Protein AF-A0A976H046-F1 (afdb_monomer_lite)

Secondary structure (DSSP, 8-state):
------S-TTS-TT--HHHHHHHHHHHHHHTT--HHHHHHHHHHHHHHHHHHTTS-SS---

Structure (mmCIF, N/CA/C/O backbone):
data_AF-A0A976H046-F1
#
_entry.id   AF-A0A976H046-F1
#
loop_
_atom_site.group_PDB
_atom_site.id
_atom_site.type_symbol
_atom_site.label_atom_id
_atom_site.label_alt_id
_atom_site.label_comp_id
_atom_site.label_asym_id
_atom_site.label_entity_id
_atom_site.label_seq_id
_atom_site.pdbx_PDB_ins_code
_atom_site.Cartn_x
_atom_site.Cartn_y
_atom_site.Cartn_z
_atom_site.occupancy
_atom_site.B_iso_or_equiv
_atom_site.auth_seq_id
_atom_site.auth_comp_id
_atom_site.auth_asym_id
_atom_site.auth_atom_id
_atom_site.pdbx_PDB_model_num
ATOM 1 N N . GLY A 1 1 ? 28.124 -23.713 8.964 1.00 44.00 1 GLY A N 1
ATOM 2 C CA . GLY A 1 1 ? 28.107 -22.303 8.515 1.00 44.00 1 GLY A CA 1
ATOM 3 C C . GLY A 1 1 ? 26.864 -22.100 7.673 1.00 44.00 1 GLY A C 1
ATOM 4 O O . GLY A 1 1 ? 26.480 -23.045 7.014 1.00 44.00 1 GLY A O 1
ATOM 5 N N . ALA A 1 2 ? 26.150 -20.984 7.684 1.00 37.03 2 ALA A N 1
ATOM 6 C CA . ALA A 1 2 ? 26.395 -19.671 8.262 1.00 37.03 2 ALA A CA 1
ATOM 7 C C . ALA A 1 2 ? 25.340 -19.331 9.332 1.00 37.03 2 ALA A C 1
ATOM 9 O O . ALA A 1 2 ? 24.329 -20.010 9.474 1.00 37.03 2 ALA A O 1
ATOM 10 N N . LYS A 1 3 ? 25.622 -18.288 10.111 1.00 43.00 3 LYS A N 1
ATOM 11 C CA . LYS A 1 3 ? 24.737 -17.678 11.105 1.00 43.00 3 LYS A CA 1
ATOM 12 C C . LYS A 1 3 ? 23.415 -17.264 10.428 1.00 43.00 3 LYS A C 1
ATOM 14 O O . LYS A 1 3 ? 23.358 -16.204 9.817 1.00 43.00 3 LYS A O 1
ATOM 19 N N . THR A 1 4 ? 22.358 -18.067 10.530 1.00 51.75 4 THR A N 1
ATOM 20 C CA . THR A 1 4 ? 20.995 -17.689 10.113 1.00 51.75 4 THR A CA 1
ATOM 21 C C . THR A 1 4 ? 20.373 -16.774 11.165 1.00 51.75 4 THR A C 1
ATOM 23 O O . THR A 1 4 ? 19.416 -17.135 11.847 1.00 51.75 4 THR A O 1
ATOM 26 N N . ALA A 1 5 ? 20.942 -15.582 11.343 1.00 56.78 5 ALA A N 1
ATOM 27 C CA . ALA A 1 5 ? 20.201 -14.495 11.961 1.00 56.78 5 ALA A CA 1
ATOM 28 C C . ALA A 1 5 ? 19.170 -14.026 10.926 1.00 56.78 5 ALA A C 1
ATOM 30 O O . ALA A 1 5 ? 19.451 -13.167 10.098 1.00 56.78 5 ALA A O 1
ATOM 31 N N . HIS A 1 6 ? 17.985 -14.640 10.943 1.00 57.22 6 HIS A N 1
ATOM 32 C CA . HIS A 1 6 ? 16.845 -14.265 10.093 1.00 57.22 6 HIS A CA 1
ATOM 33 C C . HIS A 1 6 ? 16.206 -12.926 10.497 1.00 57.22 6 HIS A C 1
ATOM 35 O O . HIS A 1 6 ? 15.175 -12.533 9.960 1.00 57.22 6 HIS A O 1
ATOM 41 N N . PHE A 1 7 ? 16.794 -12.237 11.468 1.00 56.31 7 PHE A N 1
ATOM 42 C CA . PHE A 1 7 ? 16.229 -11.068 12.106 1.00 56.31 7 PHE A CA 1
ATOM 43 C C . PHE A 1 7 ? 17.378 -10.129 12.460 1.00 56.31 7 PHE A C 1
ATOM 45 O O . PHE A 1 7 ? 18.197 -10.414 13.335 1.00 56.31 7 PHE A O 1
ATOM 52 N N . CYS A 1 8 ? 17.433 -8.985 11.775 1.00 55.53 8 CYS A N 1
ATOM 53 C CA . CYS A 1 8 ? 18.033 -7.801 12.374 1.00 55.53 8 CYS A CA 1
ATOM 54 C C . CYS A 1 8 ? 17.286 -7.568 13.688 1.00 55.53 8 CYS A C 1
ATOM 56 O O . CYS A 1 8 ? 16.057 -7.560 13.694 1.00 55.53 8 CYS A O 1
ATOM 58 N N . SER A 1 9 ? 18.007 -7.387 14.790 1.00 54.81 9 SER A N 1
ATOM 59 C CA . SER A 1 9 ? 17.489 -7.270 16.164 1.00 54.81 9 SER A CA 1
ATOM 60 C C . SER A 1 9 ? 16.424 -6.179 16.395 1.00 54.81 9 SER A C 1
ATOM 62 O O . SER A 1 9 ? 15.918 -6.060 17.506 1.00 54.81 9 SER A O 1
ATOM 64 N N . MET A 1 10 ? 16.069 -5.402 15.367 1.00 55.69 10 MET A N 1
ATOM 65 C CA . MET A 1 10 ? 15.041 -4.355 15.373 1.00 55.69 10 MET A CA 1
ATOM 66 C C . MET A 1 10 ? 13.781 -4.685 14.552 1.00 55.69 10 MET A C 1
ATOM 68 O O . MET A 1 10 ? 12.780 -3.992 14.695 1.00 55.69 10 MET A O 1
ATOM 72 N N . CYS A 1 11 ? 13.785 -5.723 13.712 1.00 57.75 11 CYS A N 1
ATOM 73 C CA . CYS A 1 11 ? 12.669 -6.047 12.820 1.00 57.75 11 CYS A CA 1
ATOM 74 C C . CYS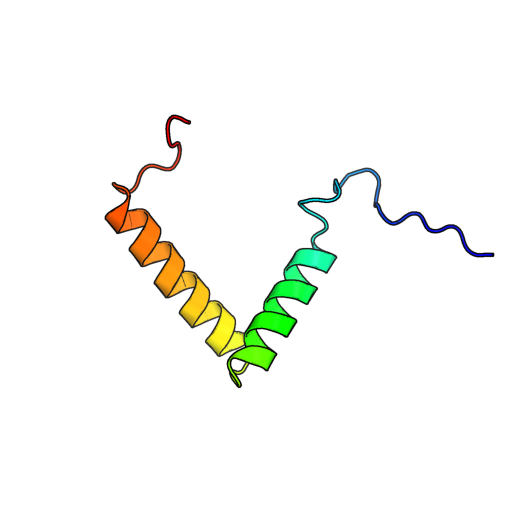 A 1 11 ? 12.170 -7.456 13.135 1.00 57.75 11 CYS A C 1
ATOM 76 O O . CYS A 1 11 ? 12.718 -8.444 12.648 1.00 57.75 11 CYS A O 1
ATOM 78 N N . GLY A 1 12 ? 11.148 -7.546 13.988 1.00 57.50 12 GLY A N 1
ATOM 79 C CA . GLY A 1 12 ? 10.475 -8.809 14.291 1.00 57.50 12 GLY A CA 1
ATOM 80 C C . GLY A 1 12 ? 9.943 -9.508 13.027 1.00 57.50 12 GLY A C 1
ATOM 81 O O . GLY A 1 12 ? 9.830 -8.880 11.971 1.00 57.50 12 GLY A O 1
ATOM 82 N N . PRO A 1 13 ? 9.569 -10.796 13.122 1.00 60.28 13 PRO A N 1
ATOM 83 C CA . PRO A 1 13 ? 9.233 -11.648 11.973 1.00 60.28 13 PRO A CA 1
ATOM 84 C C . PRO A 1 13 ? 8.099 -11.105 11.086 1.00 60.28 13 PRO A C 1
ATOM 86 O O . PRO A 1 13 ? 8.018 -11.465 9.917 1.00 60.28 13 PRO A O 1
ATOM 89 N N . HIS A 1 14 ? 7.261 -10.211 11.617 1.00 56.03 14 HIS A N 1
ATOM 90 C CA . HIS A 1 14 ? 6.143 -9.592 10.903 1.00 56.03 14 HIS A CA 1
ATOM 91 C C . HIS A 1 14 ? 6.505 -8.323 10.114 1.00 56.03 14 HIS A C 1
ATOM 93 O O . HIS A 1 14 ? 5.778 -7.963 9.197 1.00 56.03 14 HIS A O 1
ATOM 99 N N . PHE A 1 15 ? 7.615 -7.648 10.440 1.00 57.25 15 PHE A N 1
ATOM 100 C CA . PHE A 1 15 ? 7.97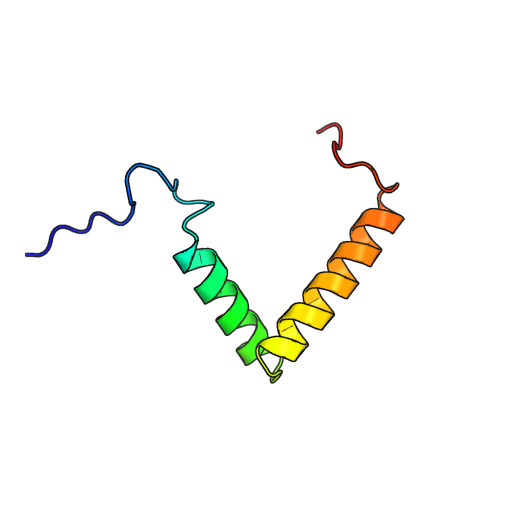6 -6.337 9.872 1.00 57.25 15 PHE A CA 1
ATOM 101 C C . PHE A 1 15 ? 9.422 -6.292 9.380 1.00 57.25 15 PHE A C 1
ATOM 103 O O . PHE A 1 15 ? 10.079 -5.250 9.405 1.00 5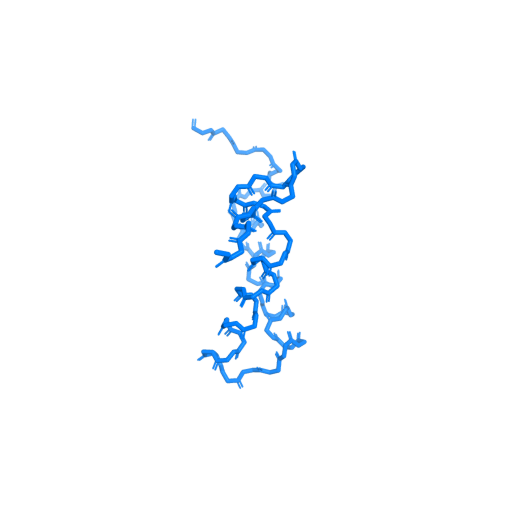7.25 15 PHE A O 1
ATOM 110 N N . CYS A 1 16 ? 9.950 -7.431 8.933 1.00 64.44 16 CYS A N 1
ATOM 111 C CA . CYS A 1 16 ? 11.183 -7.421 8.166 1.00 64.44 16 CYS A CA 1
ATOM 112 C C . CYS A 1 16 ? 10.899 -6.657 6.867 1.00 64.44 16 CYS A C 1
ATOM 114 O O . CYS A 1 16 ? 10.206 -7.163 5.989 1.00 64.44 16 CYS A O 1
ATOM 116 N N . SER A 1 17 ? 11.402 -5.427 6.752 1.00 71.75 17 SER A N 1
ATOM 117 C CA . SER A 1 17 ? 11.243 -4.569 5.568 1.00 71.75 17 SER A CA 1
ATOM 118 C C . SER A 1 17 ? 11.593 -5.299 4.268 1.00 71.75 17 SER A C 1
ATOM 120 O O . SER A 1 17 ? 10.937 -5.106 3.251 1.00 71.75 17 SER A O 1
ATOM 122 N N . MET A 1 18 ? 12.556 -6.222 4.323 1.00 73.56 18 MET A N 1
ATOM 123 C CA . MET A 1 18 ? 12.896 -7.103 3.206 1.00 73.56 18 MET A CA 1
ATOM 124 C C . MET A 1 18 ? 11.769 -8.069 2.817 1.00 73.56 18 MET A C 1
ATOM 126 O O . MET A 1 18 ? 11.564 -8.298 1.629 1.00 73.56 18 MET A O 1
ATOM 130 N N . LYS A 1 19 ? 11.036 -8.630 3.789 1.00 75.38 19 LYS A N 1
ATOM 131 C CA . LYS A 1 19 ? 9.895 -9.523 3.540 1.00 75.38 19 LYS A CA 1
ATOM 132 C C . LYS A 1 19 ? 8.749 -8.767 2.878 1.00 75.38 19 LYS A C 1
ATOM 134 O O . LYS A 1 19 ? 8.194 -9.261 1.909 1.00 75.38 19 LYS A O 1
ATOM 139 N N . ILE A 1 20 ? 8.469 -7.550 3.346 1.00 76.94 20 ILE A N 1
ATOM 140 C CA . ILE A 1 20 ? 7.450 -6.676 2.751 1.00 76.94 20 ILE A CA 1
ATOM 141 C C . ILE A 1 20 ? 7.784 -6.413 1.278 1.00 76.94 20 ILE A C 1
ATOM 143 O O . ILE A 1 20 ? 6.933 -6.595 0.412 1.00 76.94 20 ILE A O 1
ATOM 147 N N . THR A 1 21 ? 9.038 -6.066 0.971 1.00 80.81 21 THR A N 1
ATOM 148 C CA . THR A 1 21 ? 9.482 -5.881 -0.419 1.00 80.81 21 THR A CA 1
ATOM 149 C C . THR A 1 21 ? 9.351 -7.164 -1.242 1.00 80.81 21 THR A C 1
ATOM 151 O O . THR A 1 21 ? 8.937 -7.120 -2.397 1.00 80.81 21 THR A O 1
ATOM 154 N N . GLU A 1 22 ? 9.690 -8.319 -0.667 1.00 80.62 22 GLU A N 1
ATOM 155 C CA . GLU A 1 22 ? 9.525 -9.615 -1.331 1.00 80.62 22 GLU A CA 1
ATOM 156 C C . GLU A 1 22 ? 8.047 -9.925 -1.629 1.00 80.62 22 GLU A C 1
ATOM 158 O O . GLU A 1 22 ? 7.729 -10.416 -2.710 1.00 80.62 22 GLU A O 1
ATOM 163 N N . ASP A 1 23 ? 7.145 -9.609 -0.701 1.00 82.25 23 ASP A N 1
ATOM 164 C CA . ASP A 1 23 ? 5.708 -9.850 -0.845 1.00 82.25 23 ASP A CA 1
ATOM 165 C C . ASP A 1 23 ? 5.089 -8.930 -1.908 1.00 82.25 23 ASP A C 1
ATOM 167 O O . ASP A 1 23 ? 4.298 -9.395 -2.725 1.00 82.25 23 ASP A O 1
ATOM 171 N N . VAL A 1 24 ? 5.522 -7.663 -1.988 1.00 80.94 24 VAL A N 1
ATOM 172 C CA . VAL A 1 24 ? 5.122 -6.737 -3.068 1.00 80.94 24 VAL A CA 1
ATOM 173 C C . VAL A 1 24 ? 5.556 -7.265 -4.437 1.00 80.94 24 VAL A C 1
ATOM 175 O O . VAL A 1 24 ? 4.767 -7.253 -5.382 1.00 80.94 24 VAL A O 1
ATOM 178 N N . ARG A 1 25 ? 6.784 -7.786 -4.552 1.00 82.69 25 ARG A N 1
ATOM 179 C CA . ARG A 1 25 ? 7.287 -8.381 -5.802 1.00 82.69 25 ARG A CA 1
ATOM 180 C C . ARG A 1 25 ? 6.501 -9.617 -6.220 1.00 82.69 25 ARG A C 1
ATOM 182 O O . ARG A 1 25 ? 6.211 -9.782 -7.402 1.00 82.69 25 ARG A O 1
ATOM 189 N N . LYS A 1 26 ? 6.151 -10.480 -5.262 1.00 84.81 26 LYS A N 1
ATOM 190 C CA . LYS A 1 26 ? 5.322 -11.668 -5.517 1.00 84.81 26 LYS A CA 1
ATOM 191 C C . LYS A 1 26 ? 3.925 -11.280 -5.985 1.00 84.81 26 LYS A C 1
ATOM 193 O O . LYS A 1 26 ? 3.480 -11.786 -7.006 1.00 84.81 26 LYS A O 1
ATOM 198 N N . TYR A 1 27 ? 3.292 -10.327 -5.305 1.00 81.94 27 TYR A N 1
ATOM 199 C CA . TYR A 1 27 ? 1.987 -9.801 -5.698 1.00 81.94 27 TYR A CA 1
ATOM 200 C C . TYR A 1 27 ? 2.008 -9.197 -7.114 1.00 81.94 27 TYR A C 1
ATOM 202 O O . TYR A 1 27 ? 1.121 -9.479 -7.917 1.00 81.94 27 TYR A O 1
ATOM 210 N N . ALA A 1 28 ? 3.049 -8.433 -7.465 1.00 83.56 28 ALA A N 1
ATOM 211 C CA . ALA A 1 28 ? 3.212 -7.895 -8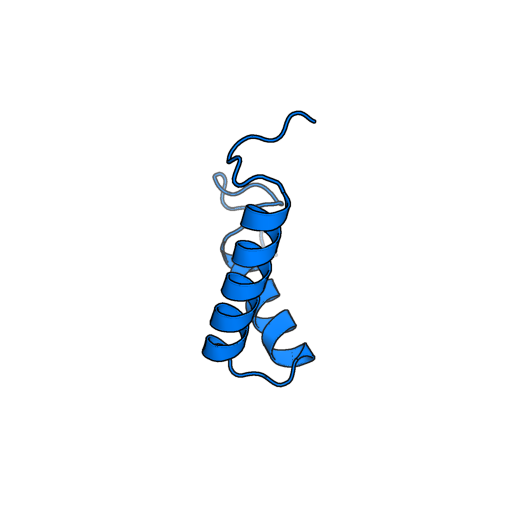.818 1.00 83.56 28 ALA A CA 1
ATOM 212 C C . ALA A 1 28 ? 3.342 -9.007 -9.879 1.00 83.56 28 ALA A C 1
ATOM 214 O O . ALA A 1 28 ? 2.683 -8.952 -10.919 1.00 83.56 28 ALA A O 1
ATOM 215 N N . ALA A 1 29 ? 4.135 -10.048 -9.593 1.00 83.94 29 ALA A N 1
ATOM 216 C CA . ALA A 1 29 ? 4.321 -11.190 -10.486 1.00 83.94 29 ALA A CA 1
ATOM 217 C C . ALA A 1 29 ? 3.032 -12.009 -10.689 1.00 83.94 29 ALA A C 1
ATOM 219 O O . ALA A 1 29 ? 2.736 -12.403 -11.815 1.00 83.94 29 ALA A O 1
ATOM 220 N N . GLU A 1 30 ? 2.252 -12.240 -9.628 1.00 84.06 30 GLU A N 1
ATOM 221 C CA . GLU A 1 30 ? 0.974 -12.967 -9.692 1.00 84.06 30 GLU A CA 1
ATOM 222 C C . GLU A 1 30 ? -0.085 -12.223 -10.511 1.00 84.06 30 GLU A C 1
ATOM 224 O O . GLU A 1 30 ? -0.874 -12.844 -11.220 1.00 84.06 30 GLU A O 1
ATOM 229 N N . GLN A 1 31 ? -0.080 -10.893 -10.446 1.00 78.19 31 GLN A N 1
ATOM 230 C CA . GLN A 1 31 ? -1.029 -10.047 -11.168 1.00 78.19 31 GLN A CA 1
ATOM 231 C C . GLN A 1 31 ? -0.568 -9.697 -12.593 1.00 78.19 31 GLN A C 1
ATOM 233 O O . GLN A 1 31 ? -1.296 -9.013 -13.312 1.00 78.19 31 GLN A O 1
ATOM 238 N N . ALA A 1 32 ? 0.622 -10.155 -13.010 1.00 81.56 32 ALA A N 1
ATOM 239 C CA . ALA A 1 32 ? 1.277 -9.764 -14.263 1.00 81.56 32 ALA A CA 1
ATOM 240 C C . ALA A 1 32 ? 1.360 -8.232 -14.446 1.00 81.56 32 ALA A C 1
ATOM 242 O O . ALA A 1 32 ? 1.199 -7.715 -15.552 1.00 81.56 32 ALA A O 1
ATOM 243 N N . LEU A 1 33 ? 1.596 -7.510 -13.346 1.00 77.62 33 LEU A N 1
ATOM 244 C CA . LEU A 1 33 ? 1.709 -6.051 -13.308 1.00 77.62 33 LEU A CA 1
ATOM 245 C C . LEU A 1 33 ? 3.162 -5.638 -13.097 1.00 77.62 33 LEU A C 1
ATOM 247 O O . LEU A 1 33 ? 3.952 -6.367 -12.493 1.00 77.62 33 LEU A O 1
ATOM 251 N N . SER A 1 34 ? 3.512 -4.437 -13.554 1.00 82.69 34 SER A N 1
ATOM 252 C CA . SER A 1 34 ? 4.764 -3.811 -13.130 1.00 82.69 34 SER A CA 1
ATOM 253 C C . SER A 1 34 ? 4.732 -3.533 -11.619 1.00 82.69 34 SER A C 1
ATOM 255 O O . SER A 1 34 ? 3.659 -3.378 -11.029 1.00 82.69 34 SER A O 1
ATOM 257 N N . GLU A 1 35 ? 5.900 -3.468 -10.967 1.00 77.19 35 GLU A N 1
ATOM 258 C CA . GLU A 1 35 ? 5.976 -3.168 -9.525 1.00 77.19 35 GLU A CA 1
ATOM 259 C C . GLU A 1 35 ? 5.258 -1.846 -9.187 1.00 77.19 35 GLU A C 1
ATOM 261 O O . GLU A 1 35 ? 4.547 -1.756 -8.186 1.00 77.19 35 GLU A O 1
ATOM 266 N N . GLU A 1 36 ? 5.383 -0.840 -10.056 1.00 81.44 36 GLU A N 1
ATOM 267 C CA . GLU A 1 36 ? 4.742 0.470 -9.904 1.00 81.44 36 GLU A CA 1
ATOM 268 C C . GLU A 1 36 ? 3.212 0.385 -10.000 1.00 81.44 36 GLU A C 1
ATOM 270 O O . GLU A 1 36 ? 2.497 0.960 -9.175 1.00 81.44 36 GLU A O 1
ATOM 275 N N . GLU A 1 37 ? 2.689 -0.377 -10.964 1.00 82.81 37 GLU A N 1
ATOM 276 C CA . GLU A 1 37 ? 1.248 -0.593 -11.120 1.00 82.81 37 GLU A CA 1
ATOM 277 C C . GLU A 1 37 ? 0.659 -1.410 -9.969 1.00 82.81 37 GLU A C 1
ATOM 279 O O . GLU A 1 37 ? -0.446 -1.119 -9.503 1.00 82.81 37 GLU A O 1
ATOM 284 N N . ALA A 1 38 ? 1.392 -2.415 -9.490 1.00 82.25 38 ALA A N 1
ATOM 285 C CA . ALA A 1 38 ? 0.993 -3.235 -8.355 1.00 82.25 38 ALA A CA 1
ATOM 286 C C . ALA A 1 38 ? 0.900 -2.401 -7.067 1.00 82.25 38 ALA A C 1
ATOM 288 O O . ALA A 1 38 ? -0.074 -2.521 -6.322 1.00 82.25 38 ALA A O 1
ATOM 289 N N . LEU A 1 39 ? 1.861 -1.497 -6.843 1.00 80.88 39 LEU A N 1
ATOM 290 C CA . LEU A 1 39 ? 1.824 -0.537 -5.739 1.00 80.88 39 LEU A CA 1
ATOM 291 C C . LEU A 1 39 ? 0.627 0.411 -5.857 1.00 80.88 39 LEU A C 1
ATOM 293 O O . LEU A 1 39 ? -0.121 0.575 -4.894 1.00 80.88 39 LEU A O 1
ATOM 297 N N . ALA A 1 40 ? 0.410 1.006 -7.033 1.00 86.38 40 ALA A N 1
ATOM 298 C CA . ALA A 1 40 ? -0.695 1.935 -7.250 1.00 86.38 40 ALA A CA 1
ATOM 299 C C . ALA A 1 40 ? -2.064 1.269 -7.030 1.00 86.38 40 ALA A C 1
ATOM 301 O O . ALA A 1 40 ? -2.923 1.834 -6.347 1.00 86.38 40 ALA A O 1
ATOM 302 N N . LYS A 1 41 ? -2.263 0.050 -7.552 1.00 86.12 41 LYS A N 1
ATOM 303 C CA . LYS A 1 41 ? -3.499 -0.715 -7.338 1.00 86.12 41 LYS A CA 1
ATOM 304 C C . LYS A 1 41 ? -3.680 -1.118 -5.880 1.00 86.12 41 LYS A C 1
ATOM 306 O O . LYS A 1 41 ? -4.748 -0.862 -5.331 1.00 86.12 41 LYS A O 1
ATOM 311 N N . GLY A 1 42 ? -2.642 -1.650 -5.234 1.00 86.06 42 GLY A N 1
ATOM 312 C CA . GLY A 1 42 ? -2.706 -2.035 -3.823 1.00 86.06 42 GLY A CA 1
ATOM 313 C C . GLY A 1 42 ? -3.042 -0.854 -2.908 1.00 86.06 42 GLY A C 1
ATOM 314 O O . GLY A 1 42 ? -3.859 -0.982 -1.997 1.00 86.06 42 GLY A O 1
ATOM 315 N N . MET A 1 43 ? -2.483 0.331 -3.179 1.00 88.25 43 MET A N 1
ATOM 316 C CA . MET A 1 43 ? -2.825 1.556 -2.447 1.00 88.25 43 MET A CA 1
ATOM 317 C C . MET A 1 43 ? -4.262 2.015 -2.713 1.00 88.25 43 MET A C 1
ATOM 319 O O . MET A 1 43 ? -4.952 2.417 -1.776 1.00 88.25 43 MET A O 1
ATOM 323 N N . ALA A 1 44 ? -4.742 1.929 -3.956 1.00 89.44 44 ALA A N 1
ATOM 324 C CA . ALA A 1 44 ? -6.121 2.277 -4.290 1.00 89.44 44 ALA A CA 1
ATOM 325 C C . ALA A 1 44 ? -7.135 1.336 -3.614 1.00 89.44 44 ALA A C 1
ATOM 327 O O . ALA A 1 44 ? -8.144 1.800 -3.085 1.00 89.44 44 ALA A O 1
ATOM 328 N N . GLU A 1 45 ? -6.860 0.031 -3.591 1.00 89.44 45 GLU A N 1
ATOM 329 C CA . GLU A 1 45 ? -7.678 -0.970 -2.897 1.00 89.44 45 GLU A CA 1
ATOM 330 C C . GLU A 1 45 ? -7.707 -0.714 -1.389 1.00 89.44 45 GLU A C 1
ATOM 332 O O . GLU A 1 45 ? -8.782 -0.597 -0.804 1.00 89.44 45 GLU A O 1
ATOM 337 N N . LYS A 1 46 ? -6.540 -0.523 -0.762 1.00 88.12 46 LYS A N 1
ATOM 338 C CA . LYS A 1 46 ? -6.457 -0.236 0.678 1.00 88.12 46 LYS A CA 1
ATOM 339 C C . LYS A 1 46 ? -7.096 1.093 1.059 1.00 88.12 46 LYS A C 1
ATOM 341 O O . LYS A 1 46 ? -7.707 1.185 2.119 1.00 88.12 46 LYS A O 1
ATOM 346 N N . SER A 1 47 ? -7.004 2.105 0.199 1.00 89.88 47 SER A N 1
ATOM 347 C CA . SER A 1 47 ? -7.691 3.382 0.400 1.00 89.88 47 SER A CA 1
ATOM 348 C C . SER A 1 47 ? -9.211 3.215 0.371 1.00 89.88 47 SER A C 1
ATOM 350 O O . SER A 1 47 ? -9.888 3.754 1.245 1.00 89.88 47 SER A O 1
ATOM 352 N N . LYS A 1 48 ? -9.750 2.426 -0.569 1.00 92.44 48 LYS A N 1
ATOM 353 C CA . LYS A 1 48 ? -11.183 2.095 -0.597 1.00 92.44 48 LYS A CA 1
ATOM 354 C C . LYS A 1 48 ? -11.603 1.335 0.655 1.00 92.44 48 LYS A C 1
ATOM 356 O O . LYS A 1 48 ? -12.536 1.769 1.319 1.00 92.44 48 LYS A O 1
ATOM 361 N N . GLU A 1 49 ? -10.870 0.283 1.025 1.00 89.62 49 GLU A N 1
ATOM 362 C CA . GLU A 1 49 ? -11.132 -0.474 2.256 1.00 89.62 49 GLU A CA 1
ATOM 363 C C . GLU A 1 49 ? -11.129 0.433 3.496 1.00 89.62 49 GLU A C 1
ATOM 365 O O . GLU A 1 49 ? -11.962 0.271 4.384 1.00 89.62 49 GLU A O 1
ATOM 370 N N . PHE A 1 50 ? -10.197 1.386 3.579 1.00 91.44 50 PHE A N 1
ATOM 371 C CA . PHE A 1 50 ? -10.109 2.321 4.700 1.00 91.44 50 PHE A CA 1
ATOM 372 C C . PHE A 1 50 ? -11.348 3.216 4.792 1.00 91.44 50 PHE A C 1
ATOM 374 O O . PHE A 1 50 ? -11.919 3.366 5.871 1.00 91.44 50 PHE A O 1
ATOM 381 N N . VAL A 1 51 ? -11.791 3.773 3.663 1.00 92.50 51 VAL A N 1
ATOM 382 C CA . VAL A 1 51 ? -12.995 4.615 3.605 1.00 92.50 51 VAL A CA 1
ATOM 383 C C . VAL A 1 51 ? -14.250 3.799 3.924 1.00 92.50 51 VAL A C 1
ATOM 385 O O . VAL A 1 51 ? -15.076 4.243 4.718 1.00 92.50 51 VAL A O 1
ATOM 388 N N . GLU A 1 52 ? -14.377 2.592 3.370 1.00 91.31 52 GLU A N 1
ATOM 389 C CA . GLU A 1 52 ? -15.507 1.687 3.626 1.00 91.31 52 GLU A CA 1
ATOM 390 C C . GLU A 1 52 ? -15.605 1.274 5.096 1.00 91.31 52 GLU A C 1
ATOM 392 O O . GLU A 1 52 ? -16.702 1.150 5.637 1.00 91.31 52 GLU A O 1
ATOM 397 N N . LYS A 1 53 ? -14.464 1.113 5.770 1.00 87.06 53 LYS A N 1
ATOM 398 C CA . LYS A 1 53 ? -14.401 0.777 7.196 1.00 87.06 53 LYS A CA 1
ATOM 399 C C . LYS A 1 53 ? -14.549 1.989 8.129 1.00 87.06 53 LYS A C 1
ATOM 401 O O . LYS A 1 53 ? -14.235 1.880 9.310 1.00 87.06 53 LYS A O 1
ATOM 406 N N . GLY A 1 54 ? -15.015 3.130 7.620 1.00 90.12 54 GLY A N 1
ATOM 407 C CA . GLY A 1 54 ? -15.320 4.318 8.424 1.00 90.12 54 GLY A CA 1
ATOM 408 C C . GLY A 1 54 ? -14.179 5.328 8.549 1.00 90.12 54 GLY A C 1
ATOM 409 O O . GLY A 1 54 ? -14.308 6.282 9.309 1.00 90.12 54 GLY A O 1
ATOM 410 N N . ALA A 1 55 ? -13.087 5.158 7.796 1.00 90.75 55 ALA A N 1
ATOM 411 C CA . ALA A 1 55 ? -11.920 6.043 7.814 1.00 90.75 55 ALA A CA 1
ATOM 412 C C . ALA A 1 55 ? -11.290 6.219 9.214 1.00 90.75 55 ALA A C 1
ATOM 414 O O . ALA A 1 55 ? -10.732 7.271 9.539 1.00 90.75 55 ALA A O 1
ATOM 415 N N . GLU A 1 56 ? -11.355 5.172 10.039 1.00 88.69 56 GLU A N 1
ATOM 416 C CA . GLU A 1 56 ? -10.772 5.152 11.378 1.00 88.69 56 GLU A CA 1
ATOM 417 C C . GLU A 1 56 ? -9.379 4.518 11.364 1.00 88.69 56 GLU A C 1
ATOM 419 O O . GLU A 1 56 ? -9.182 3.394 10.901 1.00 88.69 56 GLU A O 1
ATOM 424 N N . VAL A 1 57 ? -8.394 5.241 11.903 1.00 86.56 57 VAL A N 1
ATOM 425 C CA . VAL A 1 57 ? -7.008 4.749 12.026 1.00 86.56 57 VAL A CA 1
ATOM 426 C C . VAL A 1 57 ? -6.899 3.641 13.076 1.00 86.56 57 VAL A C 1
ATOM 428 O O . VAL A 1 57 ? -6.073 2.739 12.945 1.00 86.56 57 VAL A O 1
ATOM 431 N N . TYR A 1 58 ? -7.741 3.691 14.106 1.00 86.06 58 TYR A N 1
ATOM 432 C CA . TYR A 1 58 ? -7.782 2.703 15.175 1.00 86.06 58 TYR A CA 1
ATOM 433 C C . TYR A 1 58 ? -9.131 2.001 15.144 1.00 86.06 58 TYR A C 1
ATOM 435 O O . TYR A 1 58 ? -10.148 2.622 15.424 1.00 86.06 58 TYR A O 1
ATOM 443 N N . GLN A 1 59 ? -9.126 0.710 14.828 1.00 77.25 59 GLN A N 1
ATOM 444 C CA . GLN A 1 59 ? -10.314 -0.131 14.935 1.00 77.25 59 GLN A CA 1
ATOM 445 C C . GLN A 1 59 ? -10.309 -0.803 16.307 1.00 77.25 59 GLN A C 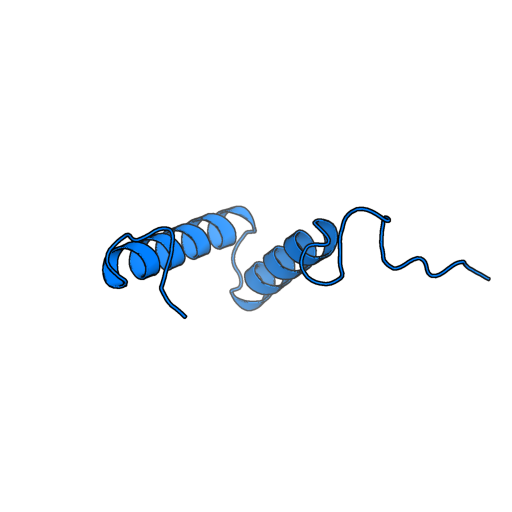1
ATOM 447 O O . GLN A 1 59 ? -9.282 -1.349 16.718 1.00 77.25 59 GLN A O 1
ATOM 452 N N . GLN A 1 60 ? -11.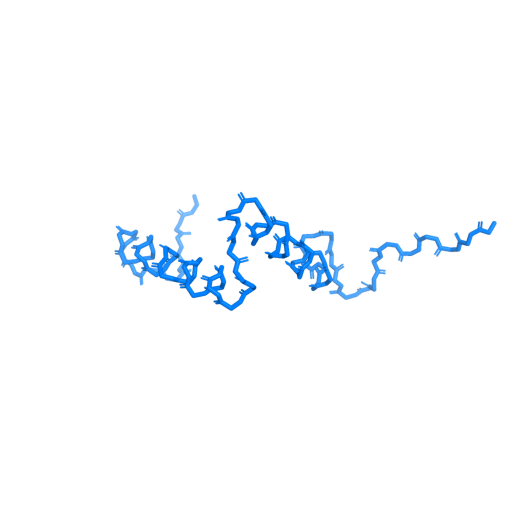431 -0.745 17.029 1.00 75.44 60 GLN A N 1
ATOM 453 C CA . GLN A 1 60 ? -11.600 -1.584 18.216 1.00 75.44 60 GLN A CA 1
ATOM 454 C C . GLN A 1 60 ? -11.650 -3.051 17.775 1.00 75.44 60 GLN A C 1
ATOM 456 O O . GLN A 1 60 ? -12.396 -3.399 16.861 1.00 75.44 60 GLN A O 1
ATOM 461 N N . VAL A 1 61 ? -10.790 -3.865 18.391 1.00 65.44 61 VAL A N 1
ATOM 462 C CA . VAL A 1 61 ? -10.620 -5.302 18.121 1.00 65.44 61 VAL A CA 1
ATOM 463 C C . VAL A 1 61 ? -11.697 -6.111 18.827 1.00 65.44 61 VAL A C 1
ATOM 465 O O . VAL A 1 61 ? -11.983 -5.777 20.000 1.00 65.44 61 VAL A O 1
#

Foldseek 3Di:
DDPPPVDDPVAPPVGPVVVVVVVLVVQCVVVVHDSVVSVVVVVVVVVVVCVVVVVDPDDDD

Sequence (61 aa):
GAKTAHFCSMCGPHFCSMKITEDVRKYAAEQALSEEEALAKGMAEKSKEFVEKGAEVYQQV

pLDDT: mean 75.76, std 14.32, range [37.03, 92.5]

Radius of gyration: 15.8 Å; chains: 1; bounding box: 44×28×32 Å